Protein AF-A0A359CLD6-F1 (afdb_monomer_lite)

Radius of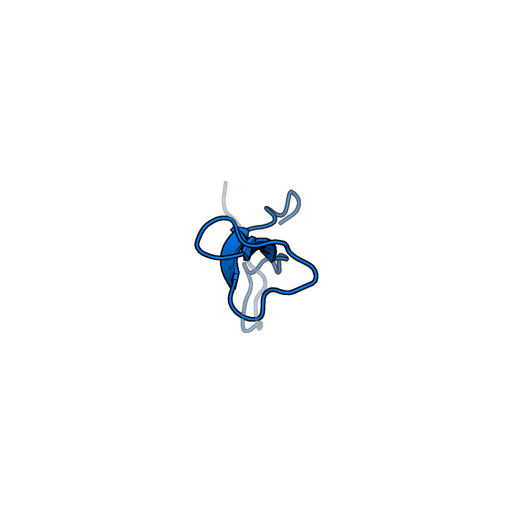 gyration: 19.3 Å; chains: 1; bounding box: 32×28×49 Å

Structure (mmCIF, N/CA/C/O backbone):
data_AF-A0A359CLD6-F1
#
_entry.id   AF-A0A359CLD6-F1
#
loop_
_atom_site.group_PDB
_atom_site.id
_atom_site.type_symbol
_atom_site.label_atom_id
_atom_site.label_alt_id
_atom_site.label_comp_id
_atom_site.label_asym_id
_atom_site.label_entity_id
_atom_site.label_seq_id
_atom_site.pdbx_PDB_ins_code
_atom_site.Cartn_x
_atom_site.Cartn_y
_atom_site.Cartn_z
_atom_site.occupancy
_atom_site.B_iso_or_equiv
_atom_site.auth_seq_id
_atom_site.auth_comp_id
_atom_site.auth_asym_id
_atom_site.auth_atom_id
_atom_site.pdbx_PDB_model_num
ATOM 1 N N . MET A 1 1 ? 15.710 21.171 -26.202 1.00 57.97 1 MET A N 1
ATOM 2 C CA . MET A 1 1 ? 16.043 19.817 -25.714 1.00 57.97 1 MET A CA 1
ATOM 3 C C . MET A 1 1 ? 15.074 18.858 -26.385 1.00 57.97 1 MET A C 1
ATOM 5 O O . MET A 1 1 ? 13.878 19.050 -26.209 1.00 57.97 1 MET A O 1
ATOM 9 N N . THR A 1 2 ? 15.545 17.910 -27.195 1.00 84.12 2 THR A N 1
ATOM 10 C CA . THR A 1 2 ? 14.668 16.939 -27.876 1.00 84.12 2 THR A CA 1
ATOM 11 C C . THR A 1 2 ? 14.809 15.597 -27.175 1.00 84.12 2 THR A C 1
ATOM 13 O O . THR A 1 2 ? 15.918 15.074 -27.087 1.00 84.12 2 THR A O 1
ATOM 16 N N . LEU A 1 3 ? 13.710 15.067 -26.636 1.00 84.94 3 LEU A N 1
ATOM 17 C CA . LEU A 1 3 ? 13.689 13.757 -25.989 1.00 84.94 3 LEU A CA 1
ATOM 18 C C . LEU A 1 3 ? 13.660 12.671 -27.076 1.00 84.94 3 LEU A C 1
ATOM 20 O O . LEU A 1 3 ? 12.710 12.607 -27.854 1.00 84.94 3 LEU A O 1
ATOM 24 N N . VAL A 1 4 ? 14.704 11.845 -27.155 1.00 90.25 4 VAL A N 1
ATOM 25 C CA . VAL A 1 4 ? 14.767 10.711 -28.090 1.00 90.25 4 VAL A CA 1
ATOM 26 C C . VAL A 1 4 ? 14.203 9.480 -27.388 1.00 90.25 4 VAL A C 1
ATOM 28 O O . VAL A 1 4 ? 14.759 9.024 -26.392 1.00 90.25 4 VAL A O 1
ATOM 31 N N . LEU A 1 5 ? 13.084 8.962 -27.892 1.00 91.12 5 LEU A N 1
ATOM 32 C CA . LEU A 1 5 ? 12.408 7.790 -27.338 1.00 91.12 5 LEU A CA 1
ATOM 33 C C . LEU A 1 5 ? 12.900 6.503 -28.010 1.00 91.12 5 LEU A C 1
ATOM 35 O O . LEU A 1 5 ? 13.336 6.507 -29.161 1.00 91.12 5 LEU A O 1
ATOM 39 N N . LYS A 1 6 ? 12.827 5.388 -27.277 1.00 89.88 6 LYS A N 1
ATOM 40 C CA . LYS A 1 6 ? 13.168 4.064 -27.805 1.00 89.88 6 LYS A CA 1
ATOM 41 C C . LYS A 1 6 ? 12.163 3.653 -28.889 1.00 89.88 6 LYS A C 1
ATOM 43 O O . LYS A 1 6 ? 10.958 3.711 -28.655 1.00 89.88 6 LYS A O 1
ATOM 48 N N . GLN A 1 7 ? 12.677 3.222 -30.040 1.00 94.25 7 GLN A N 1
ATOM 49 C CA . GLN A 1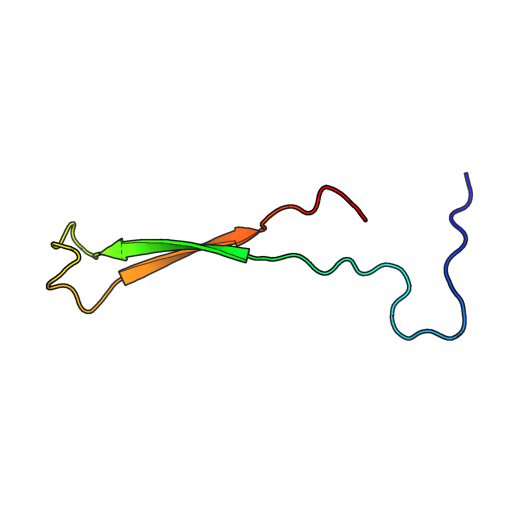 7 ? 11.878 2.726 -31.163 1.00 94.25 7 GLN A CA 1
ATOM 50 C C . GLN A 1 7 ? 11.603 1.222 -31.024 1.00 94.25 7 GLN A C 1
ATOM 52 O O . GLN A 1 7 ? 12.260 0.532 -30.241 1.00 94.25 7 GLN A O 1
ATOM 57 N N . ASP A 1 8 ? 10.612 0.732 -31.770 1.00 94.88 8 ASP A N 1
ATOM 58 C CA . ASP A 1 8 ? 10.220 -0.684 -31.824 1.00 94.88 8 ASP A CA 1
ATOM 59 C C . ASP A 1 8 ? 9.831 -1.291 -30.461 1.00 94.88 8 ASP A C 1
ATOM 61 O O . ASP A 1 8 ? 10.028 -2.478 -30.197 1.00 94.88 8 ASP A O 1
ATOM 65 N N . CYS A 1 9 ? 9.247 -0.484 -29.567 1.00 92.94 9 CYS A N 1
ATOM 66 C CA . CYS A 1 9 ? 8.708 -0.945 -28.290 1.00 92.94 9 CYS A CA 1
ATOM 67 C C . CYS A 1 9 ? 7.282 -0.434 -28.048 1.00 92.94 9 CYS A C 1
ATOM 69 O O . CYS A 1 9 ? 6.895 0.642 -28.494 1.00 92.94 9 CYS A O 1
ATOM 71 N N . LYS A 1 10 ? 6.482 -1.219 -27.316 1.00 93.44 10 LYS A N 1
ATOM 72 C CA . LYS A 1 10 ? 5.071 -0.892 -27.046 1.00 93.44 10 LYS A CA 1
ATOM 73 C C . LYS A 1 10 ? 4.904 0.317 -26.117 1.00 93.44 10 LYS A C 1
ATOM 75 O O . LYS A 1 10 ? 3.934 1.055 -26.241 1.00 93.44 10 LYS A O 1
ATOM 80 N N . TYR A 1 11 ? 5.847 0.508 -25.196 1.00 91.56 11 TYR A N 1
ATOM 81 C CA . TYR A 1 11 ? 5.895 1.633 -24.265 1.00 91.56 11 TYR A CA 1
ATOM 82 C C . TYR A 1 11 ? 7.339 2.133 -24.188 1.00 91.56 11 TYR A C 1
ATOM 84 O O . TYR A 1 11 ? 8.247 1.330 -23.973 1.00 91.56 11 TYR A O 1
ATOM 92 N N . SER A 1 12 ? 7.557 3.432 -24.394 1.00 91.25 12 SER A N 1
ATOM 93 C CA . SER A 1 12 ? 8.884 4.074 -24.362 1.00 91.25 12 SER A CA 1
ATOM 94 C C . SER A 1 12 ? 9.054 5.057 -23.198 1.00 91.25 12 SER A C 1
ATOM 96 O O . SER A 1 12 ? 10.163 5.520 -22.953 1.00 91.25 12 SER A O 1
ATOM 98 N N . LEU A 1 13 ? 7.965 5.345 -22.477 1.00 87.62 13 LEU A N 1
ATOM 99 C CA . LEU A 1 13 ? 7.898 6.305 -21.375 1.00 87.62 13 LEU A CA 1
ATOM 100 C C . LEU A 1 13 ? 6.927 5.800 -20.290 1.00 87.62 13 LEU A C 1
ATOM 102 O O . LEU A 1 13 ? 5.889 6.405 -20.031 1.00 87.62 13 LEU A O 1
ATOM 106 N N . LEU A 1 14 ? 7.217 4.630 -19.718 1.00 87.50 14 LEU A N 1
ATOM 107 C CA . LEU A 1 14 ? 6.445 4.050 -18.619 1.00 87.50 14 LEU A CA 1
ATOM 108 C C . LEU A 1 14 ? 7.386 3.735 -17.467 1.00 87.50 14 LEU A C 1
ATOM 110 O O . LEU A 1 14 ? 8.381 3.041 -17.657 1.00 87.50 14 LEU A O 1
ATOM 114 N N . VAL A 1 15 ? 7.024 4.200 -16.275 1.00 85.56 15 VAL A N 1
ATOM 115 C CA . VAL A 1 15 ? 7.759 3.904 -15.049 1.00 85.56 15 VAL A CA 1
ATOM 116 C C . VAL A 1 15 ? 6.834 3.121 -14.139 1.00 85.56 15 VAL A C 1
ATOM 118 O O . VAL A 1 15 ? 5.784 3.613 -13.726 1.00 85.56 15 VAL A O 1
ATOM 121 N N . ALA A 1 16 ? 7.195 1.869 -13.877 1.00 85.62 16 ALA A N 1
ATOM 122 C CA . ALA A 1 16 ? 6.470 1.066 -12.911 1.00 85.62 16 ALA A CA 1
ATOM 123 C C . ALA A 1 16 ? 6.749 1.619 -11.513 1.00 85.62 16 ALA A C 1
ATOM 125 O O . ALA A 1 16 ? 7.904 1.834 -11.152 1.00 85.62 16 ALA A O 1
ATOM 126 N N . THR A 1 17 ? 5.694 1.821 -10.731 1.00 87.69 17 THR A N 1
ATOM 127 C CA . THR A 1 17 ? 5.827 2.221 -9.336 1.00 87.69 17 THR A CA 1
ATOM 128 C C . THR A 1 17 ? 4.899 1.416 -8.442 1.00 87.69 17 THR A C 1
ATOM 130 O O . THR A 1 17 ? 3.929 0.816 -8.911 1.00 87.69 17 THR A O 1
ATOM 133 N N . SER A 1 18 ? 5.222 1.352 -7.155 1.00 87.12 18 SER A N 1
ATOM 134 C CA . SER A 1 18 ? 4.389 0.681 -6.163 1.00 87.12 18 SER A CA 1
ATOM 135 C C . SER A 1 18 ? 3.284 1.609 -5.642 1.00 87.12 18 SER A C 1
ATOM 137 O O . SER A 1 18 ? 3.297 2.819 -5.854 1.00 87.12 18 SER A O 1
ATOM 139 N N . MET A 1 19 ? 2.288 1.038 -4.964 1.00 92.00 19 MET A N 1
ATOM 140 C CA . MET A 1 19 ? 1.230 1.787 -4.282 1.00 92.00 19 MET A CA 1
ATOM 141 C C . MET A 1 19 ? 1.335 1.510 -2.783 1.00 92.00 19 MET A C 1
ATOM 143 O O . MET A 1 19 ? 1.281 0.356 -2.357 1.00 92.00 19 MET A O 1
ATOM 147 N N . GLY A 1 20 ? 1.484 2.560 -1.981 1.00 92.44 20 GLY A N 1
ATOM 148 C CA . GLY A 1 20 ? 1.350 2.477 -0.532 1.00 92.44 20 GLY A CA 1
ATOM 149 C C . GLY A 1 20 ? -0.122 2.357 -0.146 1.00 92.44 20 GLY A C 1
ATOM 150 O O . GLY A 1 20 ? -0.964 3.081 -0.676 1.00 92.44 20 GLY A O 1
ATOM 151 N N . VAL A 1 21 ? -0.438 1.454 0.781 1.00 94.56 21 VAL A N 1
ATOM 152 C CA . VAL A 1 21 ? -1.806 1.236 1.265 1.00 94.56 21 VAL A CA 1
ATOM 153 C C . VAL A 1 21 ? -1.859 1.410 2.778 1.00 94.56 21 VAL A C 1
ATOM 155 O O . VAL A 1 21 ? -1.016 0.879 3.502 1.00 94.56 21 VAL A O 1
ATOM 158 N N . ARG A 1 22 ? -2.871 2.132 3.264 1.00 95.12 22 ARG A N 1
ATOM 159 C CA . ARG A 1 22 ? -3.226 2.223 4.686 1.00 95.12 22 ARG A CA 1
ATOM 160 C C . ARG A 1 22 ? -4.649 1.715 4.879 1.00 95.12 22 ARG A C 1
ATOM 162 O O . ARG A 1 22 ? -5.530 2.055 4.092 1.00 95.12 22 ARG A O 1
ATOM 169 N N . ILE A 1 23 ? -4.857 0.908 5.915 1.00 96.69 23 ILE A N 1
ATOM 170 C CA . ILE A 1 23 ? -6.176 0.398 6.298 1.00 96.69 23 ILE A CA 1
ATOM 171 C C . ILE A 1 23 ? -6.564 0.936 7.672 1.00 96.69 23 ILE A C 1
ATOM 173 O O . ILE A 1 23 ? -5.740 0.944 8.588 1.00 96.69 23 ILE A O 1
ATOM 177 N N . THR A 1 24 ? -7.821 1.344 7.814 1.00 97.00 24 THR A N 1
ATOM 178 C CA . THR A 1 24 ? -8.381 1.833 9.079 1.00 97.00 24 THR A CA 1
ATOM 179 C C . THR A 1 24 ? -9.694 1.102 9.355 1.00 97.00 24 THR A C 1
ATOM 181 O O . THR A 1 24 ? -10.549 1.054 8.467 1.00 97.00 24 THR A O 1
ATOM 184 N N . PRO A 1 25 ? -9.882 0.505 10.545 1.00 97.44 25 PRO A N 1
ATOM 185 C CA . PRO A 1 25 ? -11.168 -0.063 10.925 1.00 97.44 25 PRO A CA 1
ATOM 186 C C . PRO A 1 25 ? -12.274 0.987 10.867 1.00 97.44 25 PRO A C 1
ATOM 188 O O . PRO A 1 25 ? -12.092 2.119 11.323 1.00 97.44 25 PRO A O 1
ATOM 191 N N . VAL A 1 26 ? -13.442 0.602 10.361 1.00 96.69 26 VAL A N 1
ATOM 192 C CA . VAL A 1 26 ? -14.611 1.489 10.372 1.00 96.69 26 VAL A CA 1
ATOM 193 C C . VAL A 1 26 ? -15.027 1.816 11.806 1.00 96.69 26 VAL A C 1
ATOM 195 O O . VAL A 1 26 ? -14.849 1.004 12.715 1.00 96.69 26 VAL A O 1
ATOM 198 N N . ASN A 1 27 ? -15.611 2.996 12.020 1.00 95.38 27 ASN A N 1
ATOM 199 C CA . ASN A 1 27 ? -16.182 3.403 13.312 1.00 95.38 27 ASN A CA 1
ATOM 200 C C . ASN A 1 27 ? -15.209 3.287 14.503 1.00 95.38 27 ASN A C 1
ATOM 202 O O . ASN A 1 27 ? -15.635 2.978 15.615 1.00 95.38 27 ASN A O 1
ATOM 206 N N . ALA A 1 28 ? -13.906 3.490 14.267 1.00 92.94 28 ALA A N 1
ATOM 207 C CA . ALA A 1 28 ? -12.852 3.360 15.277 1.00 92.94 28 ALA A CA 1
ATOM 208 C C . ALA A 1 28 ? -12.841 1.997 16.005 1.00 92.94 28 ALA A C 1
ATOM 210 O O . ALA A 1 28 ? -12.450 1.905 17.171 1.00 92.94 28 ALA A O 1
ATOM 211 N N . GLN A 1 29 ? -13.272 0.928 15.327 1.00 97.00 29 GLN A N 1
ATOM 212 C CA . GLN A 1 29 ? -13.244 -0.415 15.896 1.00 97.00 29 GLN A CA 1
ATOM 213 C C . GLN A 1 29 ? -11.802 -0.915 16.130 1.00 97.00 29 GLN A C 1
ATOM 215 O O . GLN A 1 29 ? -10.870 -0.498 15.439 1.00 97.00 29 GLN A O 1
ATOM 220 N N . PRO A 1 30 ? -11.575 -1.836 17.084 1.00 97.12 30 PRO A N 1
ATOM 221 C CA . PRO A 1 30 ? -10.254 -2.419 17.296 1.00 97.12 30 PRO A CA 1
ATOM 222 C C . PRO A 1 30 ? -9.796 -3.258 16.097 1.00 97.12 30 PRO A C 1
ATOM 224 O O . PRO A 1 30 ? -10.546 -4.083 15.578 1.00 97.12 30 PRO A O 1
ATOM 227 N N . VAL A 1 31 ? -8.528 -3.118 15.699 1.00 96.62 31 VAL A N 1
ATOM 228 C CA . VAL A 1 31 ? -7.974 -3.797 14.509 1.00 96.62 31 VAL A CA 1
ATOM 229 C C . VAL A 1 31 ? -8.114 -5.324 14.578 1.00 96.62 31 VAL A C 1
ATOM 231 O O . VAL A 1 31 ? -8.526 -5.939 13.602 1.00 96.62 31 VAL A O 1
ATOM 234 N N . HIS A 1 32 ? -7.813 -5.939 15.725 1.00 96.50 32 HIS A N 1
ATOM 235 C CA . HIS A 1 32 ? -7.760 -7.403 15.869 1.00 96.50 32 HIS A CA 1
ATOM 236 C C . HIS A 1 32 ? -9.130 -8.104 15.795 1.00 96.50 32 HIS A C 1
ATOM 238 O O . HIS A 1 32 ? -9.179 -9.316 15.602 1.00 96.50 32 HIS A O 1
ATOM 244 N N . SER A 1 33 ? -10.228 -7.364 15.972 1.00 95.75 33 SER A N 1
ATOM 245 C CA . SER A 1 33 ? -11.598 -7.894 15.960 1.00 95.75 33 SER A CA 1
ATOM 246 C C . SER A 1 33 ? -12.437 -7.375 14.790 1.00 95.75 33 SER A C 1
ATOM 248 O O . SER A 1 33 ? -13.560 -7.837 14.580 1.00 95.75 33 SER A O 1
ATOM 250 N N . SER A 1 34 ? -11.897 -6.440 14.005 1.00 96.88 34 SER A N 1
ATOM 251 C CA . SER A 1 34 ? -12.593 -5.839 12.871 1.00 96.88 34 SER A CA 1
ATOM 252 C C . SER A 1 34 ? -12.509 -6.716 11.631 1.00 96.88 34 SER A C 1
ATOM 254 O O . SER A 1 34 ? -11.489 -7.340 11.345 1.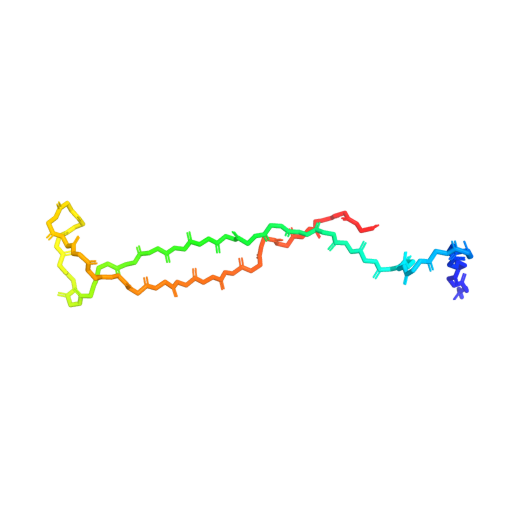00 96.88 34 SER A O 1
ATOM 256 N N . ARG A 1 35 ? -13.594 -6.737 10.855 1.00 95.88 35 ARG A N 1
ATOM 257 C CA . ARG A 1 35 ? -13.652 -7.420 9.551 1.00 95.88 35 ARG A CA 1
ATOM 258 C C . ARG A 1 35 ? -13.770 -6.453 8.378 1.00 95.88 35 ARG A C 1
ATOM 260 O O . ARG A 1 35 ? -13.475 -6.843 7.254 1.00 95.88 35 ARG A O 1
ATOM 267 N N . LEU A 1 36 ? -14.209 -5.220 8.635 1.00 97.56 36 LEU A N 1
ATOM 268 C CA . LEU A 1 36 ? -14.404 -4.188 7.623 1.00 97.56 36 LEU A CA 1
ATOM 269 C C . LEU A 1 36 ? -13.433 -3.030 7.858 1.00 97.56 36 LEU A C 1
ATOM 271 O O . LEU A 1 36 ? -13.343 -2.503 8.967 1.00 97.56 36 LEU A O 1
ATOM 275 N N . PHE A 1 37 ? -12.728 -2.647 6.798 1.00 97.75 37 PHE A N 1
ATOM 276 C CA . PHE A 1 37 ? -11.715 -1.600 6.813 1.00 97.75 37 PHE A CA 1
ATOM 277 C C . PHE A 1 37 ? -11.921 -0.666 5.630 1.00 97.75 37 PHE A C 1
ATOM 279 O O . PHE A 1 37 ? -12.201 -1.112 4.516 1.00 97.75 37 PHE A O 1
ATOM 286 N N . GLU A 1 38 ? -11.720 0.620 5.872 1.00 97.12 38 GLU A N 1
ATOM 287 C CA . GLU A 1 38 ? -11.520 1.594 4.810 1.00 97.12 38 GLU A CA 1
ATOM 288 C C . G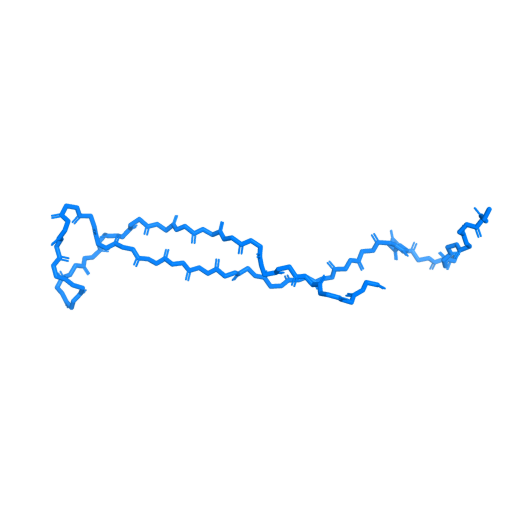LU A 1 38 ? -10.066 1.540 4.350 1.00 97.12 38 GLU A C 1
ATOM 290 O O . GLU A 1 38 ? -9.144 1.452 5.166 1.00 97.12 38 GLU A O 1
ATOM 295 N N . MET A 1 39 ? -9.865 1.578 3.034 1.00 96.81 39 MET A N 1
ATOM 296 C CA . MET A 1 39 ? -8.550 1.519 2.408 1.00 96.81 39 MET A CA 1
ATOM 297 C C . MET A 1 39 ? -8.233 2.847 1.726 1.00 96.81 39 MET A C 1
ATOM 299 O O . MET A 1 39 ? -9.005 3.326 0.898 1.00 96.81 39 MET A O 1
ATOM 303 N N . GLN A 1 40 ? -7.059 3.401 2.022 1.00 96.19 40 GLN A N 1
ATOM 304 C CA . GLN A 1 40 ? -6.480 4.525 1.290 1.00 96.19 40 GLN A CA 1
ATOM 305 C C . GLN A 1 40 ? -5.242 4.050 0.537 1.00 96.19 40 GLN A C 1
ATOM 307 O O . GLN A 1 40 ? -4.290 3.555 1.142 1.00 96.19 40 GLN A O 1
ATOM 312 N N . ALA A 1 41 ? -5.277 4.201 -0.786 1.00 94.38 41 ALA A N 1
ATOM 313 C CA . ALA A 1 41 ? -4.170 3.888 -1.677 1.00 94.38 41 ALA A CA 1
ATOM 314 C C . ALA A 1 41 ? -3.520 5.187 -2.167 1.00 94.38 41 ALA A C 1
ATOM 316 O O . ALA A 1 41 ? -4.191 6.060 -2.714 1.00 94.38 41 ALA A O 1
ATOM 317 N N . THR A 1 42 ? -2.211 5.303 -1.987 1.00 91.31 42 THR A N 1
ATOM 318 C CA . THR A 1 42 ? -1.401 6.447 -2.420 1.00 91.31 42 THR A CA 1
ATOM 319 C C . THR A 1 42 ? -0.241 5.948 -3.266 1.00 91.31 42 THR A C 1
ATOM 321 O O . THR A 1 42 ? 0.366 4.934 -2.921 1.00 91.31 42 THR A O 1
ATOM 324 N N . SER A 1 43 ? 0.084 6.649 -4.354 1.00 87.50 43 SER A N 1
ATOM 325 C CA . SER A 1 43 ? 1.268 6.330 -5.159 1.00 87.50 43 SER A CA 1
ATOM 326 C C . SER A 1 43 ? 2.507 6.326 -4.271 1.00 87.50 43 SER A C 1
ATOM 328 O O . SER A 1 43 ? 2.742 7.290 -3.541 1.00 87.50 43 SER A O 1
ATOM 330 N N . ALA A 1 44 ? 3.287 5.247 -4.303 1.00 82.69 44 ALA A N 1
ATOM 331 C CA . ALA A 1 44 ? 4.669 5.358 -3.877 1.00 82.69 44 ALA A CA 1
ATOM 332 C C . ALA A 1 44 ? 5.361 6.066 -5.035 1.00 82.69 44 ALA A C 1
ATOM 334 O O . ALA A 1 44 ? 5.501 5.502 -6.114 1.00 82.69 44 ALA A O 1
ATOM 335 N N . GLU A 1 45 ? 5.666 7.345 -4.882 1.00 80.88 45 GLU A N 1
ATOM 336 C CA . GLU A 1 45 ? 6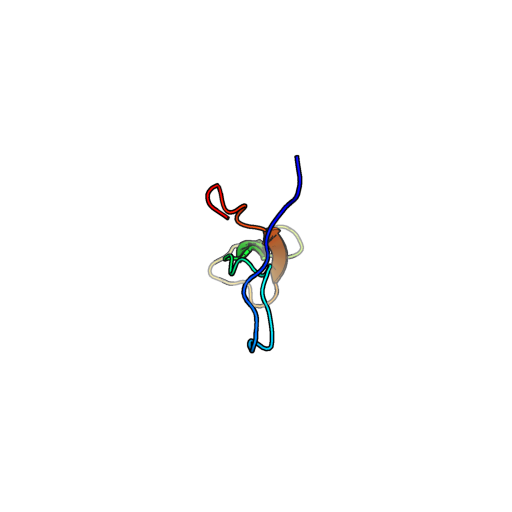.295 8.094 -5.964 1.00 80.88 45 GLU A CA 1
ATOM 337 C C . GLU A 1 45 ? 7.662 7.474 -6.279 1.00 80.88 45 GLU A C 1
ATOM 339 O O . GLU A 1 45 ? 8.463 7.214 -5.379 1.00 80.88 45 GLU A O 1
ATOM 344 N N . THR A 1 46 ? 7.917 7.204 -7.561 1.00 70.25 46 THR A N 1
ATOM 345 C CA . THR A 1 46 ? 9.240 6.769 -8.008 1.00 70.25 46 THR A CA 1
ATOM 346 C C . THR A 1 46 ? 10.128 7.992 -8.171 1.00 70.25 46 THR A C 1
ATOM 348 O O . THR A 1 46 ? 9.784 8.946 -8.866 1.00 70.25 46 THR A O 1
ATOM 351 N N . ASN A 1 47 ? 11.287 7.971 -7.525 1.00 72.12 47 ASN A N 1
ATOM 352 C CA . ASN A 1 47 ? 12.284 9.029 -7.652 1.00 72.12 47 ASN A CA 1
ATOM 353 C C . ASN A 1 47 ? 13.208 8.831 -8.866 1.00 72.12 47 ASN A C 1
ATOM 355 O O . ASN A 1 47 ? 14.085 9.661 -9.098 1.00 72.12 47 ASN A O 1
ATOM 359 N N . VAL A 1 48 ? 13.038 7.737 -9.617 1.00 62.16 48 VAL A N 1
ATOM 360 C CA . VAL A 1 48 ? 13.843 7.394 -10.794 1.00 62.16 48 VAL A CA 1
ATOM 361 C C . VAL A 1 48 ? 12.911 6.939 -11.919 1.00 62.16 48 VAL A C 1
ATOM 363 O O . VAL A 1 48 ? 12.089 6.042 -11.723 1.00 62.16 48 VAL A O 1
ATOM 366 N N . ALA A 1 49 ? 13.030 7.586 -13.078 1.00 65.94 49 ALA A N 1
ATOM 367 C CA . ALA A 1 49 ? 12.188 7.430 -14.263 1.00 65.94 49 ALA A CA 1
ATOM 368 C C . ALA A 1 49 ? 13.046 7.251 -15.518 1.00 65.94 49 ALA A C 1
ATOM 370 O O . ALA A 1 49 ? 14.118 7.898 -15.579 1.00 65.94 49 ALA A O 1
#

Foldseek 3Di:
DDDDFDPPDPDGDDDDFDKDKDWAAPPNDDPVPGDDTDMDIHTPDDPDD

pLDDT: mean 89.72, std 9.35, range [57.97, 97.75]

Secondary structure (DSSP, 8-state):
----PPSS-S-SS-----EEEEEEEGGG--GGG---EEEEEEE---S--

Sequence (49 aa):
MTLVLKQDCKYSLLVATSMGVRITPVNAQPVHSSR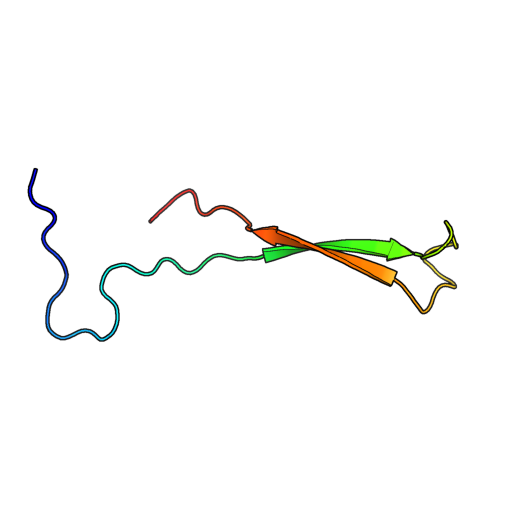LFEMQATSAETNVA